Protein AF-A0A7U7IAK6-F1 (afdb_monomer_lite)

Radius of gyration: 17.48 Å; chains: 1; bounding box: 38×37×47 Å

Foldseek 3Di:
DDPPPDDQPLCCCVPPVCVVVVHDCCVVCVVVVHHSVVSVVVSVVSNVVVVVVVCVVDDPPDDDDPVVVD

pLDDT: mean 81.19, std 12.32, range [42.84, 95.0]

InterPro domains:
  IPR010982 Lambda repressor-like, DNA-binding domain superfamily [G3DSA:1.10.260.40] (1-42)
  IPR010982 Lambda repressor-like, DNA-binding domain superfamily [SSF47413] (8-66)
  IPR013430 Toxin-antitoxin system, antidote protein, HigA [PTHR36924] (26-65)

Secondary structure (DSSP, 8-state):
-----PPPHHHHIIIIIHHHHT--HHHHHHHTT--HHHHHHHHHHHHHHHHHHHHHHSPPP----GGG--

Sequence (70 aa):
MVMHNPPHPGETLLEDVLPALDISIAELARRLGFARETLSRVWLGVQADYDLWQARQREQPHIERFAAIA

Structure (mmCIF, N/CA/C/O backbone):
data_AF-A0A7U7IAK6-F1
#
_entry.id   AF-A0A7U7IAK6-F1
#
loop_
_atom_site.group_PDB
_atom_site.id
_atom_site.type_symbol
_atom_site.label_atom_id
_atom_site.label_alt_id
_atom_site.label_comp_id
_atom_site.label_asym_id
_atom_site.label_entity_id
_atom_site.label_seq_id
_atom_site.pdbx_PDB_ins_code
_atom_site.Cartn_x
_atom_site.Cartn_y
_atom_site.Cartn_z
_atom_site.occupancy
_atom_site.B_iso_or_equiv
_atom_site.auth_seq_id
_atom_site.auth_comp_id
_atom_site.auth_asym_id
_atom_site.auth_atom_id
_atom_site.pdbx_PDB_model_num
ATOM 1 N N . MET A 1 1 ? 2.580 -24.632 -19.040 1.00 42.84 1 MET A N 1
ATOM 2 C CA . MET A 1 1 ? 1.712 -24.436 -17.859 1.00 42.84 1 MET A CA 1
ATOM 3 C C . MET A 1 1 ? 1.457 -22.949 -17.730 1.00 42.84 1 MET A C 1
ATOM 5 O O . MET A 1 1 ? 2.421 -22.197 -17.741 1.00 42.84 1 MET A O 1
ATOM 9 N N . VAL A 1 2 ? 0.193 -22.528 -17.696 1.00 43.53 2 VAL A N 1
ATOM 10 C CA . VAL A 1 2 ? -0.174 -21.125 -17.463 1.00 43.53 2 VAL A CA 1
ATOM 11 C C . VAL A 1 2 ? 0.153 -20.820 -16.004 1.00 43.53 2 VAL A C 1
ATOM 13 O O . VAL A 1 2 ? -0.465 -21.392 -15.110 1.00 43.53 2 VAL A O 1
ATOM 16 N N . MET A 1 3 ? 1.166 -19.991 -15.751 1.00 55.69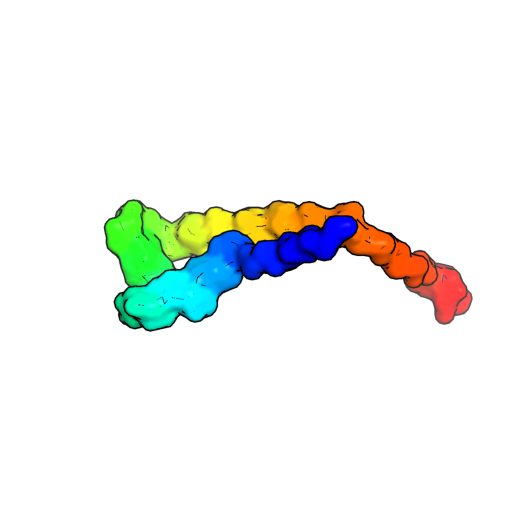 3 MET A N 1
ATOM 17 C CA . MET A 1 3 ? 1.346 -19.422 -14.419 1.00 55.69 3 MET A CA 1
ATOM 18 C C . MET A 1 3 ? 0.195 -18.451 -14.197 1.00 55.69 3 MET A C 1
ATOM 20 O O . MET A 1 3 ? 0.073 -17.455 -14.909 1.00 55.69 3 MET A O 1
ATOM 24 N N . HIS A 1 4 ? -0.672 -18.765 -13.238 1.00 56.19 4 HIS A N 1
ATOM 25 C CA . HIS A 1 4 ? -1.589 -17.775 -12.697 1.00 56.19 4 HIS A CA 1
ATOM 26 C C . HIS A 1 4 ? -0.748 -16.604 -12.189 1.00 56.19 4 HIS A C 1
ATOM 28 O O . HIS A 1 4 ? 0.188 -16.818 -11.426 1.00 56.19 4 HIS A O 1
ATOM 34 N N . ASN A 1 5 ? -1.050 -15.397 -12.659 1.00 55.06 5 ASN A N 1
ATOM 35 C CA . ASN A 1 5 ? -0.537 -14.156 -12.102 1.00 55.06 5 ASN A CA 1
ATOM 36 C C . ASN A 1 5 ? -1.363 -13.875 -10.840 1.00 55.06 5 ASN A C 1
ATOM 38 O O . ASN A 1 5 ? -2.517 -13.467 -10.997 1.00 55.06 5 ASN A O 1
ATOM 42 N N . PRO A 1 6 ? -0.882 -14.182 -9.620 1.00 61.34 6 PRO A N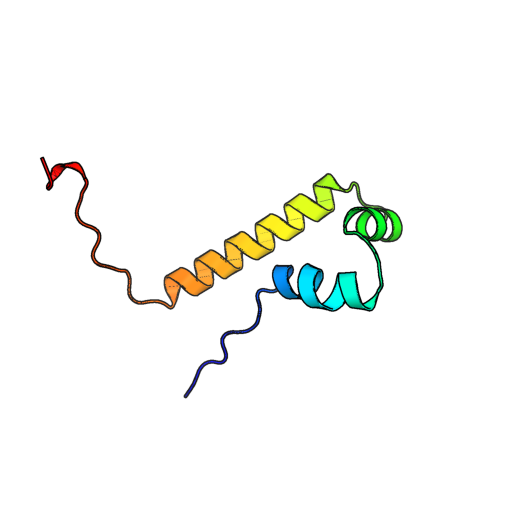 1
ATOM 43 C CA . PRO A 1 6 ? -1.676 -13.897 -8.440 1.00 61.34 6 PRO A CA 1
ATOM 44 C C . PRO A 1 6 ? -1.885 -12.376 -8.321 1.00 61.34 6 PRO A C 1
ATOM 46 O O . PRO A 1 6 ? -0.998 -11.606 -8.703 1.00 61.34 6 PRO A O 1
ATOM 49 N N . PRO A 1 7 ? -3.055 -11.930 -7.833 1.00 62.06 7 PRO A N 1
ATOM 50 C CA . PRO A 1 7 ? -3.249 -10.532 -7.479 1.00 62.06 7 PRO A CA 1
ATOM 51 C C . PRO A 1 7 ? -2.172 -10.119 -6.478 1.00 62.06 7 PRO A C 1
ATOM 53 O O . PRO A 1 7 ? -1.685 -10.931 -5.679 1.00 62.06 7 PRO A O 1
ATOM 56 N N . HIS A 1 8 ? -1.741 -8.868 -6.581 1.00 68.31 8 HIS A N 1
ATOM 57 C CA . HIS A 1 8 ? -0.647 -8.351 -5.774 1.00 68.31 8 HIS A CA 1
ATOM 58 C C . HIS A 1 8 ? -0.991 -8.516 -4.285 1.00 68.31 8 HIS A C 1
ATOM 60 O O . HIS A 1 8 ? -2.080 -8.112 -3.883 1.00 68.31 8 HIS A O 1
ATOM 66 N N . PRO A 1 9 ? -0.115 -9.056 -3.419 1.00 68.50 9 PRO A N 1
ATOM 67 C CA . PRO A 1 9 ? -0.476 -9.305 -2.018 1.00 68.50 9 PRO A CA 1
ATOM 68 C C . PRO A 1 9 ? -0.926 -8.044 -1.257 1.00 68.50 9 PRO A C 1
ATOM 70 O O . PRO A 1 9 ? -1.708 -8.133 -0.312 1.00 68.50 9 PRO A O 1
ATOM 73 N N . GLY A 1 10 ? -0.466 -6.860 -1.673 1.00 72.38 10 GLY A N 1
ATOM 74 C CA . GLY A 1 10 ? -0.982 -5.586 -1.170 1.00 72.38 10 GLY A CA 1
ATOM 75 C C . GLY A 1 10 ? -2.258 -5.102 -1.873 1.00 72.38 10 GLY A C 1
ATOM 76 O O . GLY A 1 10 ? -3.080 -4.450 -1.233 1.00 72.38 10 GLY A O 1
ATOM 77 N N . GLU A 1 11 ? -2.468 -5.439 -3.141 1.00 77.44 11 GLU A N 1
ATOM 78 C CA . GLU A 1 11 ? -3.693 -5.134 -3.891 1.00 77.44 11 GLU A CA 1
ATOM 79 C C . GLU A 1 11 ? -4.882 -5.902 -3.309 1.00 77.44 11 GLU A C 1
ATOM 81 O O . GLU A 1 11 ? -5.873 -5.278 -2.959 1.00 77.44 11 GLU A O 1
ATOM 86 N N . THR A 1 12 ? -4.736 -7.199 -3.013 1.00 81.94 12 THR A N 1
ATOM 87 C CA . THR A 1 12 ? -5.768 -7.999 -2.320 1.00 81.94 12 THR A CA 1
ATOM 88 C C . THR A 1 12 ? -6.218 -7.359 -1.003 1.00 81.94 12 THR A C 1
ATOM 90 O O . THR A 1 12 ? -7.397 -7.371 -0.653 1.00 81.94 12 THR A O 1
ATOM 93 N N . LEU A 1 13 ? -5.300 -6.745 -0.251 1.00 82.31 13 LEU A N 1
ATOM 94 C CA . LEU A 1 13 ? -5.672 -6.039 0.973 1.00 82.31 13 LEU A CA 1
ATOM 95 C C . LEU A 1 13 ? -6.576 -4.827 0.676 1.00 82.31 13 LEU A C 1
ATOM 97 O O . LEU A 1 13 ? -7.551 -4.618 1.391 1.00 82.31 13 LEU A O 1
ATOM 101 N N . LEU A 1 14 ? -6.261 -4.029 -0.348 1.00 80.88 14 LEU A N 1
ATOM 102 C CA . LEU A 1 14 ? -6.998 -2.806 -0.689 1.00 80.88 14 LEU A CA 1
ATOM 103 C C . LEU A 1 14 ? -8.283 -3.058 -1.484 1.00 80.88 14 LEU A C 1
ATOM 105 O O . LEU A 1 14 ? -9.244 -2.318 -1.294 1.00 80.88 14 LEU A O 1
ATOM 109 N N . GLU A 1 15 ? -8.285 -4.051 -2.368 1.00 83.06 15 GLU A N 1
ATOM 110 C CA . GLU A 1 15 ? -9.378 -4.332 -3.303 1.00 83.06 15 GLU A CA 1
ATOM 111 C C . GLU A 1 15 ? -10.369 -5.360 -2.755 1.00 83.06 15 GLU A C 1
ATOM 113 O O . GLU A 1 15 ? -11.567 -5.235 -3.001 1.00 83.06 15 GLU A O 1
ATOM 118 N N . ASP A 1 16 ? -9.903 -6.320 -1.950 1.00 85.62 16 ASP A N 1
ATOM 119 C CA . ASP A 1 16 ? -10.763 -7.371 -1.400 1.00 85.62 16 ASP A CA 1
ATOM 120 C C . ASP A 1 16 ? -11.018 -7.170 0.097 1.00 85.62 16 ASP A C 1
ATOM 122 O O . ASP A 1 16 ? -12.164 -7.132 0.541 1.00 85.62 16 ASP A O 1
ATOM 126 N N . VAL A 1 17 ? -9.963 -7.014 0.907 1.00 86.94 17 VAL A N 1
ATOM 127 C CA . VAL A 1 17 ? -10.091 -7.066 2.376 1.00 86.94 17 VAL A CA 1
ATOM 128 C C . VAL A 1 17 ? -10.685 -5.788 2.964 1.00 86.94 17 VAL A C 1
ATOM 130 O O . VAL A 1 17 ? -11.631 -5.860 3.747 1.00 86.94 17 VAL A O 1
ATOM 133 N N . LEU A 1 18 ? -10.136 -4.616 2.632 1.00 90.12 18 LEU A N 1
ATOM 134 C CA . LEU A 1 18 ? -10.644 -3.341 3.149 1.00 90.12 18 LEU A CA 1
ATOM 135 C C . LEU A 1 18 ? -12.102 -3.081 2.727 1.00 90.12 18 LEU A C 1
ATOM 137 O O . LEU A 1 18 ? -12.884 -2.708 3.605 1.00 90.12 18 LEU A O 1
ATOM 141 N N . PRO A 1 19 ? -12.510 -3.325 1.462 1.00 91.81 19 PRO A N 1
ATOM 142 C CA . PRO A 1 19 ? -13.894 -3.140 1.038 1.00 91.81 19 PRO A CA 1
ATOM 143 C C . PRO A 1 19 ? -14.835 -4.181 1.648 1.00 91.81 19 PRO A C 1
ATOM 145 O O . PRO A 1 19 ? -15.926 -3.821 2.078 1.00 91.81 19 PRO A O 1
ATOM 148 N N . ALA A 1 20 ? -14.415 -5.448 1.770 1.00 92.12 20 ALA A N 1
ATOM 149 C CA . ALA A 1 20 ? -15.238 -6.480 2.410 1.00 92.12 20 ALA A CA 1
ATOM 150 C C . ALA A 1 20 ? -15.490 -6.209 3.901 1.00 92.12 20 ALA A C 1
ATOM 152 O O . ALA A 1 20 ? -16.514 -6.621 4.445 1.00 92.12 20 ALA A O 1
ATOM 153 N N . LEU A 1 21 ? -14.554 -5.533 4.568 1.00 92.62 21 LEU A N 1
ATOM 154 C CA . LEU A 1 21 ? -14.666 -5.160 5.977 1.00 92.62 21 LEU A CA 1
ATOM 155 C C . LEU A 1 21 ? -15.241 -3.752 6.192 1.00 92.62 21 LEU A C 1
ATOM 157 O O . LEU A 1 21 ? -15.460 -3.385 7.345 1.00 92.62 21 LEU A O 1
ATOM 161 N N . ASP A 1 22 ? -15.466 -2.984 5.122 1.00 94.62 22 ASP A N 1
ATOM 162 C CA 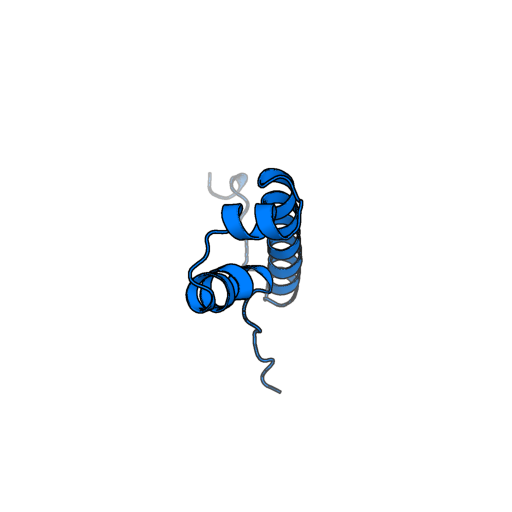. ASP A 1 22 ? -15.873 -1.572 5.147 1.00 94.62 22 ASP A CA 1
ATOM 163 C C . ASP A 1 22 ? -14.997 -0.714 6.085 1.00 94.62 22 ASP A C 1
ATOM 165 O O . ASP A 1 22 ? -15.466 0.088 6.894 1.00 94.62 22 ASP A O 1
ATOM 169 N N . ILE A 1 23 ? -13.676 -0.920 6.026 1.00 94.62 23 ILE A N 1
ATOM 170 C CA . ILE A 1 23 ? -12.707 -0.173 6.839 1.00 94.62 23 ILE A CA 1
ATOM 171 C C . ILE A 1 23 ? -11.627 0.470 5.982 1.00 94.62 23 ILE A C 1
ATOM 173 O O . ILE A 1 23 ? -11.195 -0.054 4.963 1.00 94.62 23 ILE A O 1
ATOM 177 N N . SER A 1 24 ? -11.114 1.604 6.450 1.00 91.75 24 SER A N 1
ATOM 178 C CA . SER A 1 24 ? -9.935 2.222 5.847 1.00 91.75 24 SER A CA 1
ATOM 179 C C . SER A 1 24 ? -8.644 1.550 6.317 1.00 91.75 24 SER A C 1
ATOM 181 O O . SER A 1 24 ? -8.582 0.945 7.389 1.00 91.75 24 SER A O 1
ATOM 183 N N . ILE A 1 25 ? -7.553 1.763 5.578 1.00 87.81 25 ILE A N 1
ATOM 184 C CA . ILE A 1 25 ? -6.220 1.325 6.010 1.00 87.81 25 ILE A CA 1
ATOM 185 C C . ILE A 1 25 ? -5.788 1.960 7.344 1.00 87.81 25 ILE A C 1
ATOM 187 O O . ILE A 1 25 ? -5.042 1.359 8.112 1.00 87.81 25 ILE A O 1
ATOM 191 N N . ALA A 1 26 ? -6.277 3.165 7.655 1.00 91.00 26 ALA A N 1
ATOM 192 C CA . ALA A 1 26 ? -6.016 3.826 8.931 1.00 91.00 26 ALA A CA 1
ATOM 193 C C . ALA A 1 26 ? -6.761 3.139 10.086 1.00 91.00 26 ALA A C 1
ATOM 195 O O . ALA A 1 26 ? -6.202 2.959 11.166 1.00 91.00 26 ALA A O 1
ATOM 196 N N . GLU A 1 27 ? -7.999 2.717 9.840 1.00 93.31 27 GLU A N 1
ATOM 197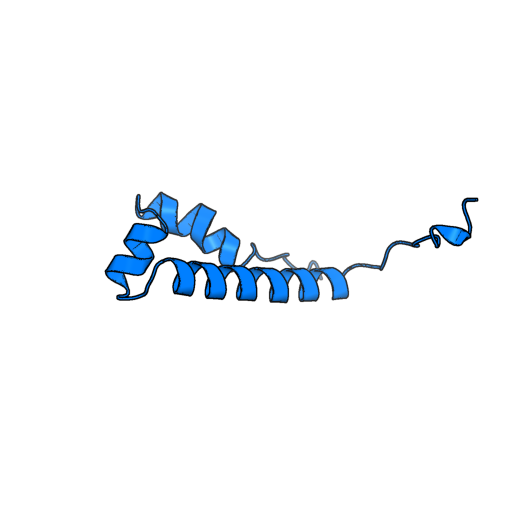 C CA . GLU A 1 27 ? -8.798 1.959 10.801 1.00 93.31 27 GLU A CA 1
ATOM 198 C C . GLU A 1 27 ? -8.217 0.557 11.024 1.00 93.31 27 GLU A C 1
ATOM 200 O O . GLU A 1 27 ? -8.113 0.109 12.165 1.00 93.31 27 GLU A O 1
ATOM 205 N N . LEU A 1 28 ? -7.742 -0.102 9.963 1.00 92.00 28 LEU A N 1
ATOM 206 C CA . LEU A 1 28 ? -6.997 -1.355 10.073 1.00 92.00 28 LEU A CA 1
ATOM 207 C C . LEU A 1 28 ? -5.727 -1.180 10.922 1.00 92.00 28 LEU A C 1
ATOM 209 O O . LEU A 1 28 ? -5.502 -1.956 11.849 1.00 92.00 28 LEU A O 1
ATOM 213 N N . ALA A 1 29 ? -4.932 -0.135 10.668 1.00 93.06 29 ALA A N 1
ATOM 214 C CA . ALA A 1 29 ? -3.734 0.159 11.459 1.00 93.06 29 ALA A CA 1
ATOM 215 C C . ALA A 1 29 ? -4.069 0.356 12.943 1.00 93.06 29 ALA A C 1
ATOM 217 O O . ALA A 1 29 ? -3.429 -0.244 13.806 1.00 93.06 29 ALA A O 1
ATOM 218 N N . ARG A 1 30 ? -5.132 1.117 13.235 1.00 94.25 30 ARG A N 1
ATOM 219 C CA . ARG A 1 30 ? -5.621 1.338 14.600 1.00 94.25 30 ARG A CA 1
ATOM 220 C C . ARG A 1 30 ? -6.021 0.030 15.283 1.00 94.25 30 ARG A C 1
ATOM 222 O O . ARG A 1 30 ? -5.646 -0.185 16.432 1.00 94.25 30 ARG A O 1
ATOM 229 N N . ARG A 1 31 ? -6.758 -0.848 14.592 1.00 93.88 31 ARG A N 1
ATOM 230 C CA . ARG A 1 31 ? -7.186 -2.157 15.124 1.00 93.88 31 ARG A CA 1
ATOM 231 C C . ARG A 1 31 ? -6.014 -3.095 15.399 1.00 93.88 31 ARG A C 1
ATOM 233 O O . ARG A 1 31 ? -6.069 -3.857 16.356 1.00 93.88 31 ARG A O 1
ATOM 240 N N . LEU A 1 32 ? -4.963 -3.014 14.590 1.00 91.94 32 LEU A N 1
ATOM 241 C CA . LEU A 1 32 ? -3.735 -3.791 14.762 1.00 91.94 32 LEU A CA 1
ATOM 242 C C . LEU A 1 32 ? -2.748 -3.161 15.763 1.00 91.94 32 LEU A C 1
ATOM 244 O O . LEU A 1 32 ? -1.702 -3.745 16.028 1.00 91.94 32 LEU A O 1
ATOM 248 N N . GLY A 1 33 ? -3.050 -1.980 16.315 1.00 95.00 33 GLY A N 1
ATOM 249 C CA . GLY A 1 33 ? -2.155 -1.273 17.236 1.00 95.00 33 GLY A CA 1
ATOM 250 C C . GLY A 1 33 ? -0.909 -0.682 16.565 1.00 95.00 33 GLY A C 1
ATOM 251 O O . GLY A 1 33 ? 0.078 -0.405 17.244 1.00 95.00 33 GLY A O 1
ATOM 252 N N . PHE A 1 34 ? -0.939 -0.477 15.246 1.00 93.25 34 PHE A N 1
ATOM 253 C CA . PHE A 1 34 ? 0.159 0.116 14.487 1.00 93.25 34 PHE A CA 1
ATOM 254 C C . PHE A 1 34 ? -0.107 1.580 14.143 1.00 93.25 34 PHE A C 1
ATOM 256 O O . PHE A 1 34 ? -1.236 1.999 13.884 1.00 93.25 34 PHE A O 1
ATOM 263 N N . ALA A 1 35 ? 0.969 2.362 14.046 1.00 94.50 35 ALA A N 1
ATOM 264 C CA . ALA A 1 35 ? 0.900 3.654 13.382 1.00 94.50 35 ALA A CA 1
ATOM 265 C C . ALA A 1 35 ? 0.531 3.450 11.901 1.00 94.50 35 ALA A C 1
ATOM 267 O O . ALA A 1 35 ? 1.060 2.550 11.242 1.00 94.50 35 ALA A O 1
ATOM 268 N N . ARG A 1 36 ? -0.345 4.307 11.357 1.00 91.06 36 ARG A N 1
ATOM 269 C CA . ARG A 1 36 ? -0.786 4.248 9.948 1.00 91.06 36 ARG A CA 1
ATOM 270 C C . ARG A 1 36 ? 0.397 4.165 8.982 1.00 91.06 36 ARG A C 1
ATOM 272 O O . ARG A 1 36 ? 0.415 3.328 8.091 1.00 91.06 36 ARG A O 1
ATOM 279 N N . GLU A 1 37 ? 1.388 5.020 9.190 1.00 91.94 37 GLU A N 1
ATOM 280 C CA . GLU A 1 37 ? 2.633 5.079 8.422 1.00 91.94 37 GLU A CA 1
ATOM 281 C C . GLU A 1 37 ? 3.424 3.766 8.417 1.00 91.94 37 GLU A C 1
ATOM 283 O O . GLU A 1 37 ? 4.013 3.412 7.399 1.00 91.94 37 GLU A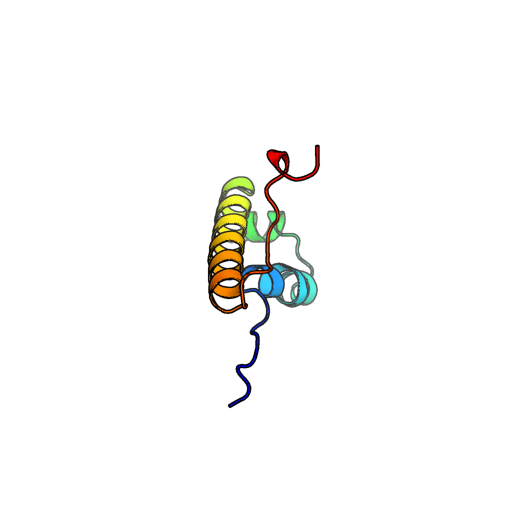 O 1
ATOM 288 N N . THR A 1 38 ? 3.414 3.017 9.522 1.00 92.06 38 THR A N 1
ATOM 289 C CA . THR A 1 38 ? 4.070 1.710 9.612 1.00 92.06 38 THR A CA 1
ATOM 290 C C . THR A 1 38 ? 3.350 0.708 8.728 1.00 92.06 38 THR A C 1
ATOM 292 O O . THR A 1 38 ? 3.997 0.043 7.923 1.00 92.06 38 THR A O 1
ATOM 295 N N . LEU A 1 39 ? 2.017 0.657 8.806 1.00 89.00 39 LEU A N 1
ATOM 296 C CA . LEU A 1 39 ? 1.227 -0.224 7.949 1.00 89.00 39 LEU A CA 1
ATOM 297 C C . LEU A 1 39 ? 1.379 0.153 6.464 1.00 89.00 39 LEU A C 1
ATOM 299 O O . LEU A 1 39 ? 1.563 -0.725 5.626 1.00 89.00 39 LEU A O 1
ATOM 303 N N . SER A 1 40 ? 1.393 1.450 6.140 1.00 87.69 40 SER A N 1
ATOM 304 C CA . SER A 1 40 ? 1.634 1.934 4.775 1.00 87.69 40 SER A CA 1
ATOM 305 C C . SER A 1 40 ? 3.028 1.569 4.249 1.00 87.69 40 SER A C 1
ATOM 307 O O . SER A 1 40 ? 3.144 1.172 3.093 1.00 87.69 40 SER A O 1
ATOM 309 N N . ARG A 1 41 ? 4.083 1.659 5.073 1.00 89.50 41 ARG A N 1
ATOM 310 C CA . ARG A 1 41 ? 5.449 1.259 4.682 1.00 89.50 41 ARG A CA 1
ATOM 311 C C . ARG A 1 41 ? 5.561 -0.240 4.422 1.00 89.50 41 ARG A C 1
ATOM 313 O O . ARG A 1 41 ? 6.159 -0.629 3.426 1.00 89.50 41 ARG A O 1
ATOM 320 N N . VAL A 1 42 ? 4.980 -1.066 5.294 1.00 87.19 42 VAL A N 1
ATOM 321 C CA . VAL A 1 42 ? 4.962 -2.528 5.116 1.00 87.19 42 VAL A CA 1
ATOM 322 C C . VAL A 1 42 ? 4.248 -2.891 3.817 1.00 87.19 42 VAL A C 1
ATOM 324 O O . VAL A 1 42 ? 4.769 -3.675 3.030 1.00 87.19 42 VAL A O 1
ATOM 327 N N . TRP A 1 43 ? 3.098 -2.268 3.563 1.00 84.88 43 TRP A N 1
ATOM 328 C CA . TRP A 1 43 ? 2.341 -2.477 2.334 1.00 84.88 43 TRP A CA 1
ATOM 329 C C . TRP A 1 43 ? 3.148 -2.110 1.080 1.00 84.88 43 TRP A C 1
ATOM 331 O O . TRP A 1 43 ? 3.269 -2.931 0.175 1.00 84.88 43 TRP A O 1
ATOM 341 N N . LEU A 1 44 ? 3.765 -0.922 1.055 1.00 86.62 44 LEU A N 1
ATOM 342 C CA . LEU A 1 44 ? 4.612 -0.482 -0.062 1.00 86.62 44 LEU A CA 1
ATOM 343 C C . LEU A 1 44 ? 5.805 -1.416 -0.297 1.00 86.62 44 LEU A C 1
ATOM 345 O O . LEU A 1 44 ? 6.156 -1.666 -1.445 1.00 86.62 44 LEU A O 1
ATOM 349 N N . GLY A 1 45 ? 6.419 -1.936 0.768 1.00 85.69 45 GLY A N 1
ATOM 350 C CA . GLY A 1 45 ? 7.515 -2.900 0.650 1.00 85.69 45 GLY A CA 1
ATOM 351 C C . GLY A 1 45 ? 7.068 -4.192 -0.033 1.00 85.69 45 GLY A C 1
ATOM 352 O O . GLY A 1 45 ? 7.674 -4.617 -1.011 1.00 85.69 45 GLY A O 1
ATOM 353 N N . VAL A 1 46 ? 5.943 -4.755 0.416 1.00 83.56 46 VAL A N 1
ATOM 354 C CA . VAL A 1 46 ? 5.355 -5.969 -0.170 1.00 83.56 46 VAL A CA 1
ATOM 355 C C . VAL A 1 46 ? 4.951 -5.757 -1.637 1.00 83.56 46 VAL A C 1
ATOM 357 O O . VAL A 1 46 ? 5.122 -6.662 -2.453 1.00 83.56 46 VAL A O 1
ATOM 360 N N . GLN A 1 47 ? 4.460 -4.564 -1.995 1.00 82.75 47 GLN A N 1
ATOM 361 C CA . GLN A 1 47 ? 4.216 -4.184 -3.392 1.00 82.75 47 GLN A CA 1
ATOM 362 C C . GLN A 1 47 ? 5.522 -4.123 -4.204 1.00 82.75 47 GLN A C 1
ATOM 364 O O . GLN A 1 47 ? 5.647 -4.753 -5.248 1.00 82.75 47 GLN A O 1
ATOM 369 N N . ALA A 1 48 ? 6.548 -3.436 -3.714 1.00 84.81 48 ALA A N 1
ATOM 370 C CA . ALA A 1 48 ? 7.798 -3.315 -4.459 1.00 84.81 48 ALA A CA 1
ATOM 371 C C . ALA A 1 48 ? 8.472 -4.681 -4.716 1.00 84.81 48 ALA A C 1
ATOM 373 O O . ALA A 1 48 ? 8.979 -4.927 -5.813 1.00 84.81 48 ALA A O 1
ATOM 374 N N . ASP A 1 49 ? 8.446 -5.588 -3.736 1.00 82.88 49 ASP A N 1
ATOM 375 C CA . ASP A 1 49 ? 9.051 -6.920 -3.859 1.00 82.88 49 ASP A CA 1
ATOM 376 C C . ASP A 1 49 ? 8.358 -7.781 -4.921 1.00 82.88 49 ASP A C 1
ATOM 378 O O . ASP A 1 49 ? 9.021 -8.462 -5.713 1.00 82.88 49 ASP A O 1
ATOM 382 N N . TYR A 1 50 ? 7.026 -7.742 -4.971 1.00 79.38 50 TYR A N 1
ATOM 383 C CA . TYR A 1 50 ? 6.274 -8.502 -5.962 1.00 79.38 50 TYR A C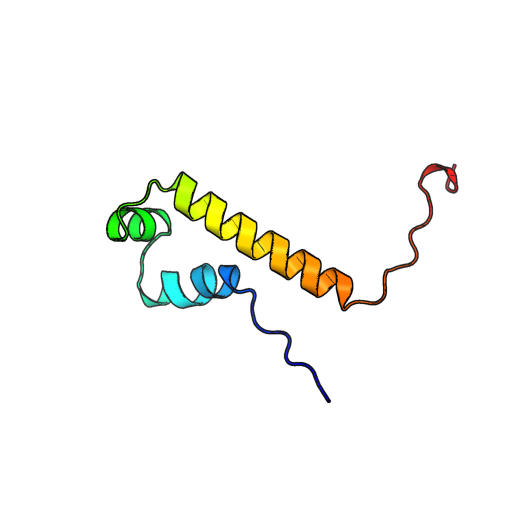A 1
ATOM 384 C C . TYR A 1 50 ? 6.329 -7.855 -7.353 1.00 79.38 50 TYR A C 1
ATOM 386 O O . TYR A 1 50 ? 6.465 -8.583 -8.337 1.00 79.38 50 TYR A O 1
ATOM 394 N N . ASP A 1 51 ? 6.348 -6.521 -7.456 1.00 82.62 51 ASP A N 1
ATOM 395 C CA . ASP A 1 51 ? 6.616 -5.822 -8.724 1.00 82.62 51 ASP A CA 1
ATOM 396 C C . ASP A 1 51 ? 7.975 -6.219 -9.301 1.00 82.62 51 ASP A C 1
ATOM 398 O O . ASP A 1 51 ? 8.102 -6.513 -10.493 1.00 82.62 51 ASP A O 1
ATOM 402 N N . LEU A 1 52 ? 8.997 -6.295 -8.447 1.00 84.38 52 LEU A N 1
ATOM 403 C CA . LEU A 1 52 ? 10.326 -6.738 -8.843 1.00 84.38 52 LEU A CA 1
ATOM 404 C C . LEU A 1 52 ? 10.328 -8.211 -9.268 1.00 84.38 52 LEU A C 1
ATOM 406 O O . LEU A 1 52 ? 10.969 -8.567 -10.259 1.00 84.38 52 LEU A O 1
ATOM 410 N N . TRP A 1 53 ? 9.618 -9.077 -8.544 1.00 83.38 53 TRP A N 1
ATOM 411 C CA . TRP A 1 53 ? 9.463 -10.483 -8.921 1.00 83.38 53 TRP A CA 1
ATOM 412 C C . TRP A 1 53 ? 8.758 -10.641 -10.278 1.00 83.38 53 TRP A C 1
ATOM 414 O O . TRP A 1 53 ? 9.232 -11.403 -11.121 1.00 83.38 53 TRP A O 1
ATOM 424 N N . GLN A 1 54 ? 7.699 -9.871 -10.533 1.00 79.81 54 GLN A N 1
ATOM 425 C CA . GLN A 1 54 ? 7.001 -9.817 -11.821 1.00 79.81 54 GLN A CA 1
ATOM 426 C C . GLN A 1 54 ? 7.904 -9.318 -12.946 1.00 79.81 54 GLN A C 1
ATOM 428 O O . GLN A 1 54 ? 7.959 -9.925 -14.014 1.00 79.81 54 GLN A O 1
ATOM 433 N N . ALA A 1 55 ? 8.649 -8.237 -12.713 1.00 84.19 55 ALA A N 1
ATOM 434 C CA . ALA A 1 55 ? 9.579 -7.692 -13.696 1.00 84.19 55 ALA A CA 1
ATOM 435 C C . ALA A 1 55 ? 10.671 -8.705 -14.076 1.00 84.19 55 ALA A C 1
ATOM 437 O O . ALA A 1 55 ? 11.058 -8.772 -15.238 1.00 84.19 55 ALA A O 1
ATOM 438 N N . ARG A 1 56 ? 11.121 -9.540 -13.128 1.00 82.19 56 ARG A N 1
ATOM 439 C CA . ARG A 1 56 ? 12.075 -10.636 -13.388 1.00 82.19 56 ARG A CA 1
ATOM 440 C C . ARG A 1 56 ? 11.493 -11.769 -14.235 1.00 82.19 56 ARG A C 1
ATOM 442 O O . ARG A 1 56 ? 12.257 -12.471 -14.886 1.00 82.19 56 ARG A O 1
ATOM 449 N N . GLN A 1 57 ? 10.178 -11.975 -14.191 1.00 82.12 57 GLN A N 1
ATOM 450 C CA . GLN A 1 57 ? 9.477 -13.019 -14.948 1.00 82.12 57 GLN A CA 1
ATOM 451 C C . GLN A 1 57 ? 9.148 -12.586 -16.385 1.00 82.12 57 GLN A C 1
ATOM 453 O O . GLN A 1 57 ? 8.869 -13.433 -17.232 1.00 82.12 57 GLN A O 1
ATOM 458 N N . ARG A 1 58 ? 9.148 -11.277 -16.667 1.00 77.44 58 ARG A N 1
ATOM 459 C CA . ARG A 1 58 ? 8.859 -10.724 -17.996 1.00 77.44 58 ARG A CA 1
ATOM 460 C C . ARG A 1 58 ? 10.135 -10.635 -18.828 1.00 77.44 58 ARG A C 1
ATOM 462 O O . ARG A 1 58 ? 11.209 -10.335 -18.310 1.00 77.44 58 ARG A O 1
ATOM 469 N N . GLU A 1 59 ? 10.010 -10.848 -20.135 1.00 75.88 59 GLU A N 1
ATOM 470 C CA . GLU A 1 59 ? 11.084 -10.502 -21.065 1.00 75.88 59 GLU A CA 1
ATOM 471 C C . GLU A 1 59 ? 11.336 -8.994 -20.974 1.00 75.88 59 GLU A C 1
ATOM 473 O O . GLU A 1 59 ? 10.410 -8.185 -21.090 1.00 75.88 59 GLU A O 1
ATOM 478 N N . GLN A 1 60 ? 12.586 -8.617 -20.693 1.00 73.94 60 GLN A N 1
ATOM 479 C CA . GLN A 1 60 ? 12.946 -7.212 -20.570 1.00 73.94 60 GLN A CA 1
ATOM 480 C C . GLN A 1 60 ? 12.748 -6.536 -21.929 1.00 73.94 60 GLN A C 1
ATOM 482 O O . GLN A 1 60 ? 13.296 -7.017 -22.926 1.00 73.94 60 GLN A O 1
ATOM 487 N N . PRO A 1 61 ? 11.986 -5.430 -21.997 1.00 79.00 61 PRO A N 1
ATOM 488 C CA . PRO A 1 61 ? 11.852 -4.697 -23.241 1.00 79.00 61 PRO A CA 1
ATOM 489 C C . PRO A 1 61 ? 13.227 -4.180 -23.665 1.00 79.00 61 PRO A C 1
ATOM 491 O O . PRO A 1 61 ? 14.057 -3.821 -22.828 1.00 79.00 61 PRO A O 1
ATOM 494 N N . HIS A 1 62 ? 13.473 -4.124 -24.970 1.00 80.31 62 HIS A N 1
ATOM 495 C CA . HIS A 1 62 ? 14.660 -3.458 -25.484 1.00 80.31 62 HIS A CA 1
ATOM 496 C C . HIS A 1 62 ? 14.585 -1.965 -25.126 1.00 80.31 62 HIS A C 1
ATOM 498 O O . HIS A 1 62 ? 13.699 -1.257 -25.604 1.00 80.31 62 HIS A O 1
ATOM 504 N N . ILE A 1 63 ? 15.487 -1.503 -24.255 1.00 83.19 63 ILE A N 1
ATOM 505 C CA . ILE A 1 63 ? 15.568 -0.099 -23.839 1.00 83.19 63 ILE A CA 1
ATOM 506 C C . ILE A 1 63 ? 16.710 0.563 -24.605 1.00 83.19 63 ILE A C 1
ATOM 508 O O . ILE A 1 63 ? 17.884 0.293 -24.346 1.00 83.19 63 ILE A O 1
ATOM 512 N N . GLU A 1 64 ? 16.373 1.462 -25.527 1.00 84.00 64 GLU A N 1
ATOM 513 C CA . GLU A 1 64 ? 17.374 2.324 -26.149 1.00 84.00 64 GLU A CA 1
ATOM 514 C C . GLU A 1 64 ? 17.881 3.349 -25.131 1.00 84.00 64 GLU A C 1
ATOM 516 O O . GLU A 1 64 ? 17.114 3.998 -24.416 1.00 84.00 64 GLU A O 1
ATOM 521 N N . ARG A 1 65 ? 19.207 3.499 -25.037 1.00 82.75 65 ARG A N 1
ATOM 522 C CA . ARG A 1 65 ? 19.805 4.541 -24.197 1.00 82.75 65 ARG A CA 1
ATOM 523 C C . ARG A 1 65 ? 19.338 5.907 -24.690 1.00 82.75 65 ARG A C 1
ATOM 525 O O . ARG A 1 65 ? 19.530 6.220 -25.855 1.00 82.75 65 ARG A O 1
ATOM 532 N N . PHE A 1 66 ? 18.902 6.773 -23.776 1.00 79.38 66 PHE A N 1
ATOM 533 C CA . PHE A 1 66 ? 18.547 8.167 -24.089 1.00 79.38 66 PHE A CA 1
ATOM 534 C C . PHE A 1 66 ? 19.645 8.940 -24.842 1.00 79.38 66 PHE A C 1
ATOM 536 O O . PHE A 1 66 ? 19.347 9.801 -25.656 1.00 79.38 66 PHE A O 1
ATOM 543 N N . ALA A 1 67 ? 20.918 8.601 -24.621 1.00 77.12 67 ALA A N 1
ATOM 544 C CA . ALA A 1 67 ? 22.053 9.195 -25.332 1.00 77.12 67 ALA A CA 1
ATOM 545 C C . ALA A 1 67 ? 22.234 8.704 -26.787 1.00 77.12 67 ALA A C 1
ATOM 547 O O . ALA A 1 67 ? 23.109 9.210 -27.475 1.00 77.12 67 ALA A O 1
ATOM 548 N N . ALA A 1 68 ? 21.482 7.692 -27.227 1.00 61.97 68 ALA A N 1
ATOM 549 C CA . ALA A 1 68 ? 21.532 7.133 -28.581 1.00 61.97 68 ALA A CA 1
ATOM 550 C C . ALA A 1 68 ? 20.416 7.675 -29.497 1.00 61.97 68 ALA A C 1
ATOM 552 O O . ALA A 1 68 ? 20.371 7.326 -30.670 1.00 61.97 68 ALA A O 1
ATOM 553 N N . ILE A 1 69 ? 19.530 8.519 -28.956 1.00 63.19 69 ILE A N 1
ATOM 554 C CA . ILE A 1 69 ? 18.371 9.109 -29.645 1.00 63.19 69 ILE A CA 1
ATOM 555 C C . ILE A 1 69 ? 18.602 10.603 -29.970 1.00 63.19 69 ILE A C 1
ATOM 557 O O . ILE A 1 69 ? 17.667 11.297 -30.366 1.00 63.19 69 ILE A O 1
ATOM 561 N N . ALA A 1 70 ? 19.828 11.103 -29.756 1.00 56.00 70 ALA A N 1
ATOM 562 C CA . ALA A 1 70 ? 20.248 12.495 -29.940 1.00 56.00 70 ALA A CA 1
ATOM 563 C C . ALA A 1 70 ? 21.303 12.626 -31.044 1.00 56.00 70 ALA A C 1
ATOM 565 O O . ALA A 1 70 ? 22.179 11.733 -31.120 1.00 56.00 70 ALA A O 1
#

Organism: NCBI:txid2762745